Protein AF-A0A973NKB0-F1 (afdb_monomer_lite)

Sequence (74 aa):
MKLDTHECPFGLLAKRMLDDAGIAVDEKLLTTREQVDAFMAEHNVSTTPQVFMDGKRIGGSEELARYLEGVSQD
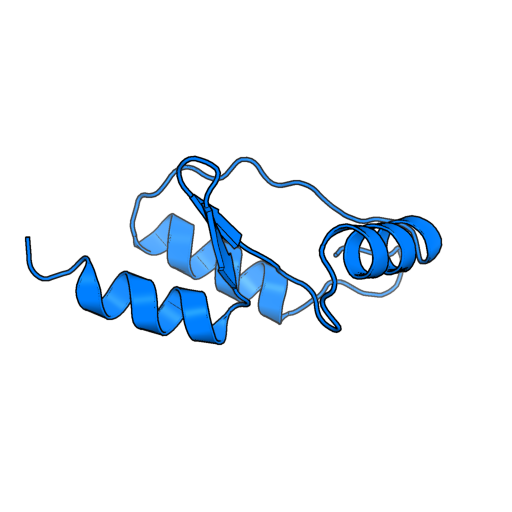
Radius of gyration: 12.63 Å; chains: 1; bounding box: 23×24×36 Å

Foldseek 3Di:
DAEPVDDDPQQVLQVVVCVVVVHDDDDDDDHDPCSVVVVCVVVVHDDDDWDDDPNHTQGTSVSSVVVSVVVVPD

Secondary structure (DSSP, 8-state):
-EETTEE-HHHHHHHHHHHHTT---------SHHHHHHHHHHTT-SSS--EEETTEEEESHHHHHHHHHHHTT-

Structure (mmCIF, N/CA/C/O backbone):
data_AF-A0A973NKB0-F1
#
_entry.id   AF-A0A973NKB0-F1
#
loop_
_atom_site.group_PDB
_atom_site.id
_atom_site.type_symbol
_atom_site.label_atom_id
_atom_site.label_alt_id
_atom_site.label_comp_id
_atom_site.label_asym_id
_atom_site.label_entity_id
_atom_site.label_seq_id
_atom_site.pdbx_PDB_ins_code
_atom_site.Cartn_x
_atom_site.Cartn_y
_atom_site.Cartn_z
_atom_site.occupancy
_atom_site.B_iso_or_equiv
_atom_site.auth_seq_id
_atom_site.auth_comp_id
_atom_site.auth_asym_id
_atom_site.auth_atom_id
_atom_site.pdbx_PDB_model_num
ATOM 1 N N . MET A 1 1 ? 2.598 -4.787 -3.995 1.00 86.38 1 MET A N 1
ATOM 2 C CA . MET A 1 1 ? 3.076 -5.198 -5.336 1.00 86.38 1 MET A CA 1
ATOM 3 C C . MET A 1 1 ? 3.212 -6.709 -5.381 1.00 86.38 1 MET A C 1
ATOM 5 O O . MET A 1 1 ? 3.601 -7.298 -4.373 1.00 86.38 1 MET A O 1
ATOM 9 N N . LYS A 1 2 ? 2.894 -7.306 -6.527 1.00 93.38 2 LYS A N 1
ATOM 10 C CA . LYS A 1 2 ? 3.043 -8.737 -6.792 1.00 93.38 2 LYS A CA 1
ATOM 11 C C . LYS A 1 2 ? 3.574 -8.904 -8.209 1.00 93.38 2 LYS A C 1
ATOM 13 O O . LYS A 1 2 ? 2.804 -8.936 -9.160 1.00 93.38 2 LYS A O 1
ATOM 18 N N . LEU A 1 3 ? 4.893 -8.924 -8.325 1.00 91.81 3 LEU A N 1
ATOM 19 C CA . LEU A 1 3 ? 5.593 -9.256 -9.559 1.00 91.81 3 LEU A CA 1
ATOM 20 C C . LEU A 1 3 ? 5.690 -10.781 -9.680 1.00 91.81 3 LEU A C 1
ATOM 22 O O . LEU A 1 3 ? 5.630 -11.483 -8.668 1.00 91.81 3 LEU A O 1
ATOM 26 N N . ASP A 1 4 ? 5.939 -11.284 -10.887 1.00 88.06 4 ASP A N 1
ATOM 27 C CA . ASP A 1 4 ? 6.022 -12.726 -11.172 1.00 88.06 4 ASP A CA 1
ATOM 28 C C . ASP A 1 4 ? 6.976 -13.491 -10.240 1.00 88.06 4 ASP A C 1
ATOM 30 O O . ASP A 1 4 ? 6.713 -14.632 -9.868 1.00 88.06 4 ASP A O 1
ATOM 34 N N . THR A 1 5 ? 8.076 -12.856 -9.824 1.00 88.56 5 THR A N 1
ATOM 35 C CA . THR A 1 5 ? 9.098 -13.462 -8.956 1.00 88.56 5 THR A CA 1
ATOM 36 C C . THR A 1 5 ? 9.157 -12.852 -7.555 1.00 88.56 5 THR A C 1
ATOM 38 O O . THR A 1 5 ? 10.056 -13.188 -6.784 1.00 88.56 5 THR A O 1
ATOM 41 N N . HIS A 1 6 ? 8.274 -11.905 -7.223 1.00 91.38 6 HIS A N 1
ATOM 42 C CA . HIS A 1 6 ? 8.345 -11.177 -5.958 1.00 91.38 6 HIS A CA 1
ATOM 43 C C . HIS A 1 6 ? 6.979 -10.671 -5.495 1.00 91.38 6 HIS A C 1
ATOM 45 O O . HIS A 1 6 ? 6.372 -9.799 -6.117 1.00 91.38 6 HIS A O 1
ATOM 51 N N . GLU A 1 7 ? 6.549 -11.137 -4.328 1.00 94.19 7 GLU A N 1
ATOM 52 C CA . GLU A 1 7 ? 5.417 -10.575 -3.600 1.00 94.19 7 GLU A CA 1
ATOM 53 C C . GLU A 1 7 ? 5.935 -9.740 -2.430 1.00 94.19 7 GLU A C 1
ATOM 55 O O . GLU A 1 7 ? 6.801 -10.176 -1.671 1.00 94.19 7 GLU A O 1
ATOM 60 N N . CYS A 1 8 ? 5.435 -8.512 -2.300 1.00 93.56 8 CYS A N 1
ATOM 61 C CA . CYS A 1 8 ? 5.910 -7.603 -1.267 1.00 93.56 8 CYS A CA 1
ATOM 62 C C . CYS A 1 8 ? 5.384 -8.030 0.114 1.00 93.56 8 CYS A C 1
ATOM 64 O O . CYS A 1 8 ? 4.170 -7.966 0.339 1.00 93.56 8 CYS A O 1
ATOM 66 N N . PRO A 1 9 ? 6.268 -8.375 1.069 1.00 96.25 9 PRO A N 1
ATOM 67 C CA . PRO A 1 9 ? 5.847 -8.828 2.393 1.00 96.25 9 PRO A CA 1
ATOM 68 C C . PRO A 1 9 ? 5.102 -7.736 3.171 1.00 96.25 9 PRO A C 1
ATOM 70 O O . PRO A 1 9 ? 4.132 -8.024 3.866 1.00 96.25 9 PRO A O 1
ATOM 73 N N . PHE A 1 10 ? 5.486 -6.467 3.002 1.00 97.00 10 PHE A N 1
ATOM 74 C CA . PHE A 1 10 ? 4.811 -5.341 3.651 1.00 97.00 10 PHE A CA 1
ATOM 75 C C . PHE A 1 10 ? 3.403 -5.100 3.098 1.00 97.00 10 PHE A C 1
ATOM 77 O O . PHE A 1 10 ? 2.528 -4.661 3.837 1.00 97.00 10 PHE A O 1
ATOM 84 N N . GLY A 1 11 ? 3.161 -5.422 1.821 1.00 96.31 11 GLY A N 1
ATOM 85 C CA . GLY A 1 11 ? 1.824 -5.378 1.224 1.00 96.31 11 GLY A CA 1
ATOM 86 C C . GLY A 1 11 ? 0.890 -6.413 1.844 1.00 96.31 11 GLY A C 1
ATOM 87 O O . GLY A 1 11 ? -0.229 -6.077 2.221 1.00 96.31 11 GLY A O 1
ATOM 88 N N . LEU A 1 12 ? 1.383 -7.643 2.022 1.00 96.81 12 LEU A N 1
ATOM 89 C CA . LEU A 1 12 ? 0.648 -8.704 2.714 1.00 96.81 12 LEU A CA 1
ATOM 90 C C . LEU A 1 12 ? 0.373 -8.339 4.178 1.00 96.81 12 LEU A C 1
ATOM 92 O O . LEU A 1 12 ? -0.739 -8.542 4.657 1.00 96.81 12 LEU A O 1
ATOM 96 N N . LEU A 1 13 ? 1.359 -7.758 4.868 1.00 96.69 13 LEU A N 1
ATOM 97 C CA . LEU A 1 13 ? 1.197 -7.286 6.242 1.00 96.69 13 LEU A CA 1
ATOM 98 C C . LEU A 1 13 ? 0.143 -6.174 6.344 1.00 96.69 13 LEU A C 1
ATOM 100 O O . LEU A 1 13 ? -0.730 -6.246 7.199 1.00 96.69 13 LEU A O 1
ATOM 104 N N . ALA A 1 14 ? 0.188 -5.171 5.462 1.00 97.50 14 ALA A N 1
ATOM 105 C CA . ALA A 1 14 ? -0.800 -4.091 5.430 1.00 97.50 14 ALA A CA 1
ATOM 106 C C . ALA A 1 14 ? -2.221 -4.617 5.195 1.00 97.50 14 ALA A C 1
ATOM 108 O O . ALA A 1 14 ? -3.141 -4.235 5.915 1.00 97.50 14 ALA A O 1
ATOM 109 N N . LYS A 1 15 ? -2.386 -5.540 4.240 1.00 96.44 15 LYS A N 1
ATOM 110 C CA . LYS A 1 15 ? -3.666 -6.209 3.986 1.00 96.44 15 LYS A CA 1
ATOM 111 C C . LYS A 1 15 ? -4.156 -6.957 5.224 1.00 96.44 15 LYS A C 1
ATOM 113 O O . LYS A 1 15 ? -5.291 -6.762 5.637 1.00 96.44 15 LYS A O 1
ATOM 118 N N . ARG A 1 16 ? -3.274 -7.729 5.866 1.00 96.75 16 ARG A N 1
ATOM 119 C CA . ARG A 1 16 ? -3.603 -8.463 7.090 1.00 96.75 16 ARG A CA 1
ATOM 120 C C . ARG A 1 16 ? -4.054 -7.542 8.225 1.00 96.75 16 ARG A C 1
ATOM 122 O O . ARG A 1 16 ? -5.035 -7.860 8.880 1.00 96.75 16 ARG A O 1
ATOM 129 N N . MET A 1 17 ? -3.370 -6.418 8.442 1.00 97.12 17 MET A N 1
ATOM 130 C CA . MET A 1 17 ? -3.746 -5.454 9.484 1.00 97.12 17 MET A CA 1
ATOM 131 C C . MET A 1 17 ? -5.141 -4.859 9.247 1.00 97.12 17 MET A C 1
ATOM 133 O O . MET A 1 17 ? -5.903 -4.700 10.194 1.00 97.12 17 MET A O 1
ATOM 137 N N . LEU A 1 18 ? -5.485 -4.555 7.993 1.00 96.50 18 LEU A N 1
ATOM 138 C CA . LEU A 1 18 ? -6.815 -4.057 7.631 1.00 96.50 18 LEU A CA 1
ATOM 139 C C . LEU A 1 18 ? -7.892 -5.140 7.796 1.00 96.50 18 LEU A C 1
ATOM 141 O O . LEU A 1 18 ? -8.948 -4.857 8.359 1.00 96.50 18 LEU A O 1
ATOM 145 N N . ASP A 1 19 ? -7.596 -6.376 7.383 1.00 95.94 19 ASP A N 1
ATOM 146 C CA . ASP A 1 19 ? -8.489 -7.525 7.563 1.00 95.94 19 ASP A CA 1
ATOM 147 C C . ASP A 1 19 ? -8.755 -7.799 9.058 1.00 95.94 19 ASP A C 1
ATOM 149 O O . ASP A 1 19 ? -9.906 -7.967 9.459 1.00 95.94 19 ASP A O 1
ATOM 153 N N . ASP A 1 20 ? -7.709 -7.795 9.897 1.00 95.94 20 ASP A N 1
ATOM 154 C CA . ASP A 1 20 ? -7.818 -7.987 11.353 1.00 95.94 20 ASP A CA 1
ATOM 155 C C . ASP A 1 20 ? -8.609 -6.849 12.028 1.00 95.94 20 ASP A C 1
ATOM 157 O O . ASP A 1 20 ? -9.310 -7.085 13.013 1.00 95.94 20 ASP A O 1
ATOM 161 N N . ALA A 1 21 ? -8.547 -5.632 11.479 1.00 94.94 21 ALA A N 1
ATOM 162 C CA . ALA A 1 21 ? -9.349 -4.489 11.917 1.00 94.94 21 ALA A CA 1
ATOM 163 C C . ALA A 1 21 ? -10.799 -4.510 11.383 1.00 94.94 21 ALA A C 1
ATOM 165 O O . ALA A 1 21 ? -11.585 -3.621 11.710 1.00 94.94 21 ALA A O 1
ATOM 166 N N . GLY A 1 22 ? -11.171 -5.493 10.553 1.00 96.00 22 GLY A N 1
ATOM 167 C CA . GLY A 1 22 ? -12.501 -5.586 9.944 1.00 96.00 22 GLY A CA 1
ATOM 168 C C . GLY A 1 22 ? -12.772 -4.529 8.866 1.00 96.00 22 GLY A C 1
ATOM 169 O O . GLY A 1 22 ? -13.930 -4.250 8.555 1.00 96.00 22 GLY A O 1
ATOM 170 N N . ILE A 1 23 ? -11.723 -3.931 8.297 1.00 95.25 23 ILE A N 1
ATOM 171 C CA . ILE A 1 23 ? -11.817 -2.874 7.288 1.00 95.25 23 ILE A CA 1
ATOM 172 C C . ILE A 1 23 ? -11.768 -3.506 5.896 1.00 95.25 23 ILE A C 1
ATOM 174 O O . ILE A 1 23 ? -10.799 -4.168 5.535 1.00 95.25 23 ILE A O 1
ATOM 178 N N . ALA A 1 24 ? -12.802 -3.275 5.083 1.00 94.31 24 ALA A N 1
ATOM 179 C CA . ALA A 1 24 ? -12.834 -3.766 3.709 1.00 94.31 24 ALA A CA 1
ATOM 180 C C . ALA A 1 24 ? -11.783 -3.059 2.834 1.00 94.31 24 ALA A C 1
ATOM 182 O O . ALA A 1 24 ? -11.689 -1.831 2.829 1.00 94.31 24 ALA A O 1
ATOM 183 N N . VAL A 1 25 ? -11.029 -3.837 2.053 1.00 94.19 25 VAL A N 1
ATOM 184 C CA . VAL A 1 25 ? -9.934 -3.336 1.209 1.00 94.19 25 VAL A CA 1
ATOM 185 C C . VAL A 1 25 ? -10.239 -3.563 -0.270 1.00 94.19 25 VAL A C 1
ATOM 187 O O . VAL A 1 25 ? -10.507 -4.687 -0.690 1.00 94.19 25 VAL A O 1
ATOM 190 N N . ASP A 1 26 ? -10.128 -2.507 -1.077 1.00 95.50 26 ASP A N 1
ATOM 191 C CA . ASP A 1 26 ? -10.021 -2.613 -2.536 1.00 95.50 26 ASP A CA 1
ATOM 192 C C . ASP A 1 26 ? -8.538 -2.692 -2.927 1.00 95.50 26 ASP A C 1
ATOM 194 O O . ASP A 1 26 ? -7.816 -1.693 -2.955 1.00 95.50 26 ASP A O 1
ATOM 198 N N . GLU A 1 27 ? -8.055 -3.908 -3.173 1.00 93.56 27 GLU A N 1
ATOM 199 C CA . GLU A 1 27 ? -6.646 -4.162 -3.466 1.00 93.56 27 GLU A CA 1
ATOM 200 C C . GLU A 1 27 ? -6.287 -3.781 -4.913 1.00 93.56 27 GLU A C 1
ATOM 202 O O . GLU A 1 27 ? -6.755 -4.389 -5.878 1.00 93.56 27 GLU A O 1
ATOM 207 N N . LYS A 1 28 ? -5.380 -2.807 -5.077 1.00 95.50 28 LYS A N 1
ATOM 208 C CA . LYS A 1 28 ? -4.784 -2.445 -6.374 1.00 95.50 28 LYS A CA 1
ATOM 209 C C . LYS A 1 28 ? -3.379 -3.031 -6.505 1.00 95.50 28 LYS A C 1
ATOM 211 O O . LYS A 1 28 ? -2.402 -2.483 -5.994 1.00 95.50 28 LYS A O 1
ATOM 216 N N . LEU A 1 29 ? -3.270 -4.169 -7.190 1.00 95.75 29 LEU A N 1
ATOM 217 C CA . LEU A 1 29 ? -1.985 -4.829 -7.417 1.00 95.75 29 LEU A CA 1
ATOM 218 C C . LEU A 1 29 ? -1.178 -4.135 -8.520 1.00 95.75 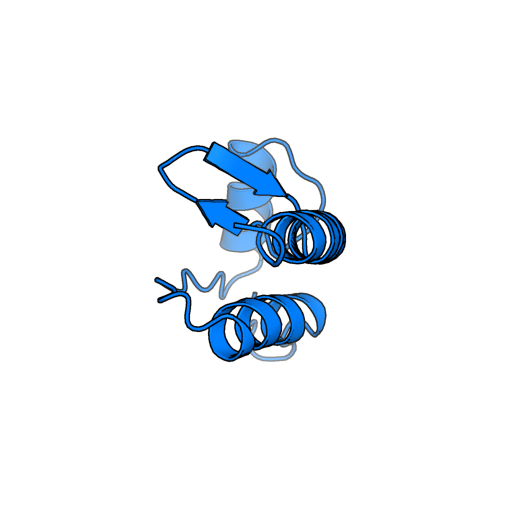29 LEU A C 1
ATOM 220 O O . LEU A 1 29 ? -1.621 -4.010 -9.656 1.00 95.75 29 LEU A O 1
ATOM 224 N N . LEU A 1 30 ? 0.054 -3.763 -8.177 1.00 96.75 30 LEU A N 1
ATOM 225 C CA . LEU A 1 30 ? 1.100 -3.403 -9.134 1.00 96.75 30 LEU A CA 1
ATOM 226 C C . LEU A 1 30 ? 1.867 -4.681 -9.486 1.00 96.75 30 LEU A C 1
ATOM 228 O O . LEU A 1 30 ? 2.460 -5.307 -8.597 1.00 96.75 30 LEU A O 1
ATOM 232 N N . THR A 1 31 ? 1.797 -5.073 -10.754 1.00 96.50 31 THR A N 1
ATOM 233 C CA . THR A 1 31 ? 2.243 -6.378 -11.274 1.00 96.50 31 THR A CA 1
ATOM 234 C C . THR A 1 31 ? 3.453 -6.295 -12.198 1.00 96.50 31 THR A C 1
ATOM 236 O O . THR A 1 31 ? 4.128 -7.298 -12.406 1.00 96.50 31 THR A O 1
ATOM 239 N N . THR A 1 32 ? 3.790 -5.097 -12.682 1.00 96.50 32 THR A N 1
ATOM 240 C CA . THR A 1 32 ? 5.013 -4.849 -13.458 1.00 96.50 32 THR A CA 1
ATOM 241 C C . THR A 1 32 ? 5.901 -3.812 -12.783 1.00 96.50 32 THR A C 1
ATOM 243 O O . THR A 1 32 ? 5.457 -3.050 -11.917 1.00 96.50 32 THR A O 1
ATOM 246 N N . ARG A 1 33 ? 7.175 -3.764 -13.185 1.00 95.19 33 ARG A N 1
ATOM 247 C CA . ARG A 1 33 ? 8.116 -2.770 -12.666 1.00 95.19 33 ARG A CA 1
ATOM 248 C C . ARG A 1 33 ? 7.696 -1.351 -13.048 1.00 95.19 33 ARG A C 1
ATOM 250 O O . ARG A 1 33 ? 7.736 -0.463 -12.207 1.00 95.19 33 ARG A O 1
ATOM 257 N N . GLU A 1 34 ? 7.218 -1.168 -14.272 1.00 97.38 34 GLU A N 1
ATOM 258 C CA . GLU A 1 34 ? 6.741 0.110 -14.797 1.00 97.38 34 GLU A CA 1
ATOM 259 C C . GLU A 1 34 ? 5.527 0.611 -14.014 1.00 97.38 34 GLU A C 1
ATOM 261 O O . GLU A 1 34 ? 5.461 1.792 -13.697 1.00 97.38 34 GLU A O 1
ATOM 266 N N . GLN A 1 35 ? 4.591 -0.274 -13.647 1.00 97.50 35 GLN A N 1
ATOM 267 C CA . GLN A 1 35 ? 3.458 0.092 -12.790 1.00 97.50 35 GLN A CA 1
ATOM 268 C C . GLN A 1 35 ? 3.923 0.541 -11.403 1.00 97.50 35 GLN A C 1
ATOM 270 O O . GLN A 1 35 ? 3.388 1.501 -10.856 1.00 97.50 35 GLN A O 1
ATOM 275 N N . VAL A 1 36 ? 4.920 -0.146 -10.837 1.00 96.44 36 VAL A N 1
ATOM 276 C CA . VAL A 1 36 ? 5.514 0.214 -9.544 1.00 96.44 36 VAL A CA 1
ATOM 277 C C . VAL A 1 36 ? 6.177 1.587 -9.618 1.00 96.44 36 VAL A C 1
ATOM 279 O O . VAL A 1 36 ? 5.873 2.448 -8.795 1.00 96.44 36 VAL A O 1
ATOM 282 N N . ASP A 1 37 ? 7.021 1.820 -10.621 1.00 97.19 37 ASP A N 1
ATOM 283 C CA . ASP A 1 37 ? 7.727 3.090 -10.794 1.00 97.19 37 ASP A CA 1
ATOM 284 C C . ASP A 1 37 ? 6.757 4.245 -11.117 1.00 97.19 37 ASP A C 1
ATOM 286 O O . ASP A 1 37 ? 6.879 5.323 -10.534 1.00 97.19 37 ASP A O 1
ATOM 290 N N . ALA A 1 38 ? 5.751 4.020 -11.971 1.00 98.06 38 ALA A N 1
ATOM 291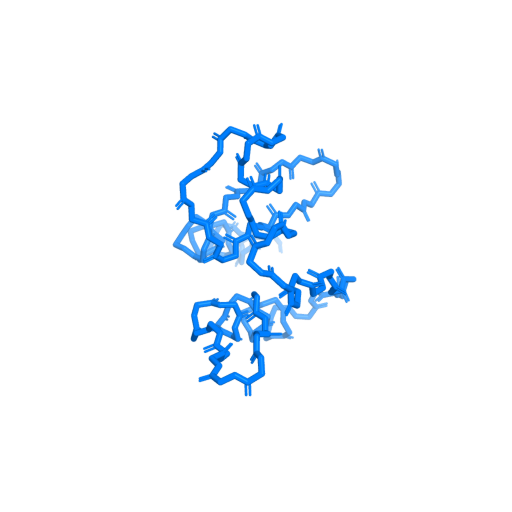 C CA . ALA A 1 38 ? 4.725 5.012 -12.294 1.00 98.06 38 ALA A CA 1
ATOM 292 C C . ALA A 1 38 ? 3.894 5.397 -11.064 1.00 98.06 38 ALA A C 1
ATOM 294 O O . ALA A 1 38 ? 3.715 6.582 -10.797 1.00 98.06 38 ALA A O 1
ATOM 295 N N . PHE A 1 39 ? 3.455 4.413 -10.274 1.00 97.56 39 PHE A N 1
ATOM 296 C CA . PHE A 1 39 ? 2.717 4.651 -9.035 1.00 97.56 39 PHE A CA 1
ATOM 297 C C . PHE A 1 39 ? 3.546 5.449 -8.020 1.00 97.56 39 PHE A C 1
ATOM 299 O O . PHE A 1 39 ? 3.057 6.396 -7.401 1.00 97.56 39 PHE A O 1
ATOM 306 N N . MET A 1 40 ? 4.820 5.080 -7.856 1.00 97.12 40 MET A N 1
ATOM 307 C CA . MET A 1 40 ? 5.742 5.783 -6.965 1.00 97.12 40 MET A CA 1
ATOM 308 C C . MET A 1 40 ? 5.952 7.240 -7.400 1.00 97.12 40 MET A C 1
ATOM 310 O O . MET A 1 40 ? 5.905 8.138 -6.558 1.00 97.12 40 MET A O 1
ATOM 314 N N . ALA A 1 41 ? 6.109 7.488 -8.703 1.00 98.19 41 ALA A N 1
ATOM 315 C CA . ALA A 1 41 ? 6.238 8.834 -9.253 1.00 98.19 41 ALA A CA 1
ATOM 316 C C . ALA A 1 41 ? 4.947 9.658 -9.101 1.00 98.19 41 ALA A C 1
ATOM 318 O O . ALA A 1 41 ? 5.005 10.794 -8.634 1.00 98.19 41 ALA A O 1
ATOM 319 N N . GLU A 1 42 ? 3.789 9.085 -9.444 1.00 97.50 42 GLU A N 1
ATOM 320 C CA . GLU A 1 42 ? 2.480 9.748 -9.370 1.00 97.50 42 GLU A CA 1
ATOM 321 C C . GLU A 1 42 ? 2.155 10.210 -7.947 1.00 97.50 42 GLU A C 1
ATOM 323 O O . GLU A 1 42 ? 1.724 11.343 -7.731 1.00 97.50 42 GLU A O 1
ATOM 328 N N . HIS A 1 43 ? 2.406 9.355 -6.956 1.00 96.50 43 HIS A N 1
ATOM 329 C CA . HIS A 1 43 ? 2.118 9.665 -5.558 1.00 96.50 43 HIS A CA 1
ATOM 330 C C . HIS A 1 43 ? 3.299 10.294 -4.809 1.00 96.50 43 HIS A C 1
ATOM 332 O O . HIS A 1 43 ? 3.169 10.585 -3.616 1.00 96.50 43 HIS A O 1
ATOM 338 N N . ASN A 1 44 ? 4.433 10.520 -5.481 1.00 97.31 44 ASN A N 1
ATOM 339 C CA . ASN A 1 44 ? 5.669 11.029 -4.889 1.00 97.31 44 ASN A CA 1
ATOM 340 C C . ASN A 1 44 ? 6.073 10.247 -3.620 1.00 97.31 44 ASN A C 1
ATOM 342 O O . ASN A 1 44 ? 6.215 10.807 -2.529 1.00 97.31 4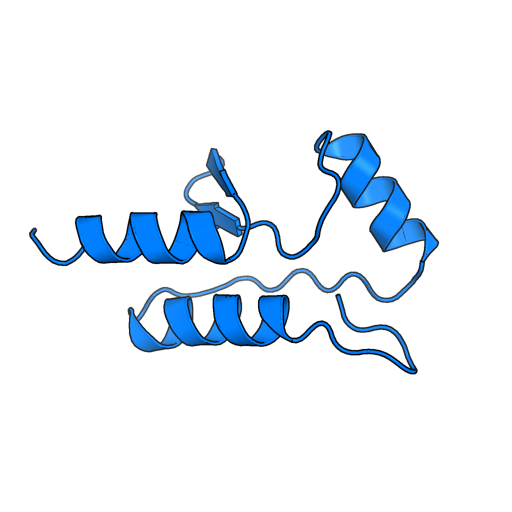4 ASN A O 1
ATOM 346 N N . VAL A 1 45 ? 6.184 8.924 -3.758 1.00 96.69 45 VAL A N 1
ATOM 347 C CA . VAL A 1 45 ? 6.608 7.986 -2.706 1.00 96.69 45 VAL A CA 1
ATOM 348 C C . VAL A 1 45 ? 7.762 7.125 -3.203 1.00 96.69 45 VAL A C 1
ATOM 350 O O . VAL A 1 45 ? 7.920 6.916 -4.398 1.00 96.69 45 VAL A O 1
ATOM 353 N N . SER A 1 46 ? 8.557 6.585 -2.284 1.00 95.75 46 SER A N 1
ATOM 354 C CA . SER A 1 46 ? 9.692 5.710 -2.607 1.00 95.75 46 SER A CA 1
ATOM 355 C C . SER A 1 46 ? 9.432 4.229 -2.323 1.00 95.75 46 SER A C 1
ATOM 357 O O . SER A 1 46 ? 10.288 3.393 -2.609 1.00 95.75 46 SER A O 1
ATOM 359 N N . THR A 1 47 ? 8.283 3.888 -1.734 1.00 95.00 47 THR A N 1
ATOM 360 C CA . THR A 1 47 ? 7.977 2.529 -1.278 1.00 95.00 47 THR A CA 1
ATOM 361 C C . THR A 1 47 ? 6.532 2.140 -1.567 1.00 95.00 47 THR A C 1
ATOM 363 O O . THR A 1 47 ? 5.627 2.974 -1.641 1.00 95.00 47 THR A O 1
ATOM 366 N N . THR A 1 48 ? 6.309 0.833 -1.696 1.00 95.31 48 THR A N 1
ATOM 367 C CA . THR A 1 48 ? 4.979 0.217 -1.639 1.00 95.31 48 THR A CA 1
ATOM 368 C C . THR A 1 48 ? 4.968 -0.806 -0.495 1.00 95.31 48 THR A C 1
ATOM 370 O O . THR A 1 48 ? 6.034 -1.340 -0.173 1.00 95.31 48 THR A O 1
ATOM 373 N N . PRO A 1 49 ? 3.815 -1.101 0.134 1.00 97.31 49 PRO A N 1
ATOM 374 C CA . PRO A 1 49 ? 2.464 -0.614 -0.170 1.00 97.31 49 PRO A CA 1
ATOM 375 C C . PRO A 1 49 ? 2.256 0.865 0.185 1.00 97.31 49 PRO A C 1
ATOM 377 O O . PRO A 1 49 ? 3.038 1.442 0.930 1.00 97.31 49 PRO A O 1
ATOM 380 N N . GLN A 1 50 ? 1.181 1.452 -0.340 1.00 98.31 50 GLN A N 1
ATOM 381 C CA . GLN A 1 50 ? 0.616 2.709 0.148 1.00 98.31 50 GLN A CA 1
ATOM 382 C C . GLN A 1 50 ? -0.873 2.493 0.396 1.00 98.31 50 GLN A C 1
ATOM 384 O O . GLN A 1 50 ? -1.558 1.916 -0.450 1.00 98.31 50 GLN A O 1
ATOM 389 N N . VAL A 1 51 ? -1.360 2.944 1.546 1.00 97.88 51 VAL A N 1
ATOM 390 C CA . VAL A 1 51 ? -2.752 2.794 1.967 1.00 97.88 51 VAL A CA 1
ATOM 391 C C . VAL A 1 51 ? -3.445 4.144 1.920 1.00 97.88 51 VAL A C 1
ATOM 393 O O . VAL A 1 51 ? -2.906 5.164 2.361 1.00 97.88 51 VAL A O 1
ATOM 396 N N . PHE A 1 52 ? -4.658 4.132 1.382 1.00 97.12 52 PHE A N 1
ATOM 397 C CA . PHE A 1 52 ? -5.533 5.287 1.291 1.00 97.12 52 PHE A CA 1
ATOM 398 C C . PHE A 1 52 ? -6.867 4.938 1.945 1.00 97.12 52 PHE A C 1
ATOM 400 O O . PHE A 1 52 ? -7.367 3.830 1.769 1.00 97.12 52 PHE A O 1
ATOM 407 N N . MET A 1 53 ? -7.440 5.887 2.677 1.00 95.12 53 MET A N 1
ATOM 408 C CA . MET A 1 53 ? -8.745 5.764 3.322 1.00 95.12 53 MET A CA 1
ATOM 409 C C . MET A 1 53 ? -9.509 7.066 3.099 1.00 95.12 53 MET A C 1
ATOM 411 O O . MET A 1 53 ? -8.948 8.147 3.281 1.00 95.12 53 MET A O 1
ATOM 415 N N . ASP A 1 54 ? -10.746 6.972 2.610 1.00 92.38 54 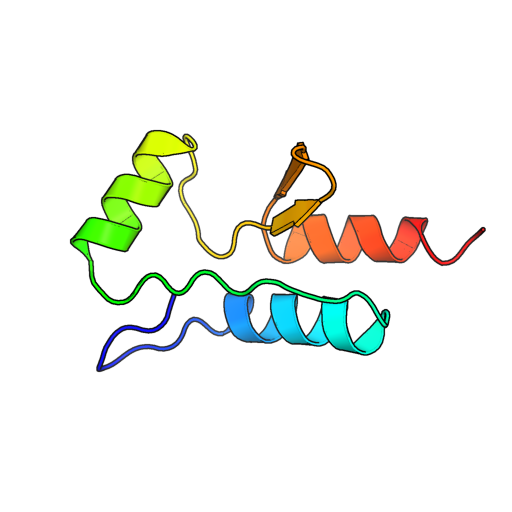ASP A N 1
ATOM 416 C CA . ASP A 1 54 ? -11.592 8.126 2.266 1.00 92.38 54 ASP A CA 1
ATOM 417 C C . ASP A 1 54 ? -10.885 9.180 1.391 1.00 92.38 54 ASP A C 1
ATOM 419 O O . ASP A 1 54 ? -10.972 10.389 1.610 1.00 92.38 54 ASP A O 1
ATOM 423 N N . GLY A 1 55 ? -10.112 8.709 0.405 1.00 93.50 55 GLY A N 1
ATOM 424 C CA . GLY A 1 55 ? -9.346 9.558 -0.514 1.00 93.50 55 GLY A CA 1
ATOM 425 C C . GLY A 1 55 ? -8.098 10.214 0.092 1.00 93.50 55 GLY A C 1
ATOM 426 O O . GLY A 1 55 ?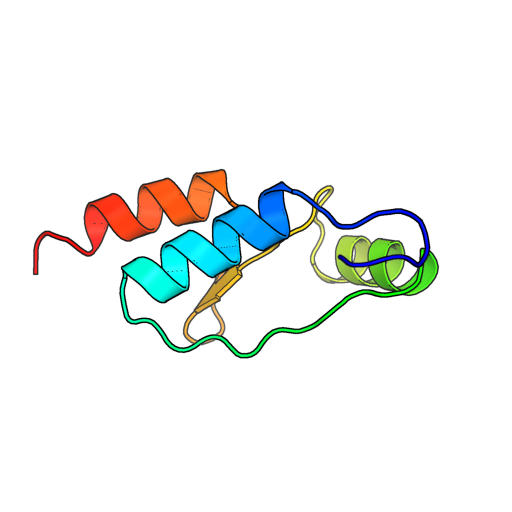 -7.391 10.935 -0.610 1.00 93.50 55 GLY A O 1
ATOM 427 N N . LYS A 1 56 ? -7.784 9.962 1.368 1.00 95.50 56 LYS A N 1
ATOM 428 C CA . LYS A 1 56 ? -6.586 10.473 2.045 1.00 95.50 56 LYS A CA 1
ATOM 429 C C . LYS A 1 56 ? -5.517 9.394 2.133 1.00 95.50 56 LYS A C 1
ATOM 431 O O . LYS A 1 56 ? -5.806 8.248 2.463 1.00 95.50 56 LYS A O 1
ATOM 436 N N . ARG A 1 57 ? -4.261 9.765 1.873 1.00 96.88 57 ARG A N 1
ATOM 437 C CA . ARG A 1 57 ? -3.118 8.861 2.043 1.00 96.88 57 ARG A CA 1
ATOM 438 C C . ARG A 1 57 ? -2.790 8.705 3.527 1.00 96.88 57 ARG A C 1
ATOM 440 O O . ARG A 1 57 ? -2.463 9.695 4.174 1.00 96.88 57 ARG A O 1
ATOM 447 N N . ILE A 1 58 ? -2.824 7.470 4.019 1.00 97.38 58 ILE A N 1
ATOM 448 C CA . ILE A 1 58 ? -2.362 7.100 5.363 1.00 97.38 58 ILE A CA 1
ATOM 449 C C . ILE A 1 58 ? -0.841 6.908 5.356 1.00 97.38 58 ILE A C 1
ATOM 451 O O . ILE A 1 58 ? -0.152 7.457 6.209 1.00 97.38 58 ILE A O 1
ATOM 455 N N . GLY A 1 59 ? -0.310 6.203 4.352 1.00 97.19 59 GLY A N 1
ATOM 456 C CA . GLY A 1 59 ? 1.127 5.958 4.190 1.00 97.19 59 GLY A CA 1
ATOM 457 C C . GLY A 1 59 ? 1.446 4.487 3.939 1.00 97.19 59 GLY A C 1
ATOM 458 O O . GLY A 1 59 ? 0.625 3.764 3.372 1.00 97.19 59 GLY A O 1
ATOM 459 N N . GLY A 1 60 ? 2.644 4.055 4.335 1.00 97.06 60 GLY A N 1
ATOM 460 C CA . GLY A 1 60 ? 3.080 2.667 4.222 1.00 97.06 60 GLY A CA 1
ATOM 461 C C . GLY A 1 60 ? 2.504 1.775 5.323 1.00 97.06 60 GLY A C 1
ATOM 462 O O . GLY A 1 60 ? 1.589 2.150 6.056 1.00 97.06 60 GLY A O 1
ATOM 463 N N . SER A 1 61 ? 3.054 0.567 5.460 1.00 96.56 61 SER A N 1
ATOM 464 C CA . SER A 1 61 ? 2.619 -0.379 6.497 1.00 96.56 61 SER A CA 1
ATOM 465 C C . SER A 1 61 ? 2.852 0.146 7.918 1.00 96.56 61 SER A C 1
ATOM 467 O O . SER A 1 61 ? 2.051 -0.128 8.803 1.00 96.56 61 SER A O 1
ATOM 469 N N . GLU A 1 62 ? 3.923 0.907 8.149 1.00 96.38 62 GLU A N 1
ATOM 470 C CA . GLU A 1 62 ? 4.243 1.444 9.477 1.00 96.38 62 GLU A CA 1
ATOM 471 C C . GLU A 1 62 ? 3.292 2.576 9.882 1.00 96.38 62 GLU A C 1
ATOM 473 O O . GLU A 1 62 ? 2.818 2.613 11.016 1.00 96.38 62 GLU A O 1
ATOM 478 N N . GLU A 1 63 ? 2.981 3.495 8.964 1.00 97.62 63 GLU A N 1
ATOM 479 C CA . GLU A 1 63 ? 1.960 4.521 9.183 1.00 97.62 63 GLU A CA 1
ATOM 480 C C . GLU A 1 63 ? 0.579 3.905 9.394 1.00 97.62 63 GLU A C 1
ATOM 482 O O . GLU A 1 63 ? -0.148 4.358 10.275 1.00 97.62 63 GLU A O 1
ATOM 487 N N . LEU A 1 64 ? 0.232 2.860 8.633 1.00 97.31 64 LEU A N 1
ATOM 488 C CA . LEU A 1 64 ? -1.022 2.138 8.824 1.00 97.31 64 LEU A CA 1
ATOM 489 C C . LEU A 1 64 ? -1.106 1.518 10.226 1.00 97.31 64 LEU A C 1
ATOM 491 O O . LEU A 1 64 ? -2.134 1.659 10.880 1.00 97.31 64 LEU A O 1
ATOM 495 N N . ALA A 1 65 ? -0.041 0.869 10.705 1.00 96.62 65 ALA A N 1
ATOM 496 C CA . ALA A 1 65 ? -0.022 0.293 12.049 1.00 96.62 65 ALA A CA 1
ATOM 497 C C . ALA A 1 65 ? -0.304 1.363 13.119 1.00 96.62 65 ALA A C 1
ATOM 499 O O . ALA A 1 65 ? -1.215 1.200 13.927 1.00 96.62 65 ALA A O 1
ATOM 500 N N . ARG A 1 66 ? 0.395 2.508 13.047 1.00 96.56 66 ARG A N 1
ATOM 501 C CA . ARG A 1 66 ? 0.168 3.654 13.950 1.00 96.56 66 ARG A CA 1
ATOM 502 C C . ARG A 1 66 ? -1.251 4.212 13.854 1.00 96.56 66 ARG A C 1
ATOM 504 O O . ARG A 1 66 ? -1.820 4.630 14.856 1.00 96.56 66 ARG A O 1
ATOM 511 N N . TYR A 1 67 ? -1.818 4.246 12.650 1.00 95.06 67 TYR A N 1
ATOM 512 C CA . TYR A 1 67 ? -3.189 4.698 12.438 1.00 95.06 67 TYR A CA 1
ATOM 513 C C . TYR A 1 67 ? -4.199 3.782 13.147 1.00 95.06 67 TYR A C 1
ATOM 515 O O . TYR A 1 67 ? -5.067 4.274 13.863 1.00 95.06 67 TYR A O 1
ATOM 523 N N . LEU A 1 68 ? -4.060 2.460 13.011 1.00 94.44 68 LEU A N 1
ATOM 524 C CA . LEU A 1 68 ? -4.986 1.482 13.600 1.00 94.44 68 LEU A CA 1
ATOM 525 C C . LEU A 1 68 ? -4.900 1.402 15.133 1.00 94.44 68 LEU A C 1
ATOM 527 O O . LEU A 1 68 ? -5.920 1.179 15.789 1.00 94.44 68 LEU A O 1
ATOM 531 N N . GLU A 1 69 ? -3.724 1.650 15.717 1.00 91.88 69 GLU A N 1
ATOM 532 C CA . GLU A 1 69 ? -3.584 1.815 17.172 1.00 91.88 69 GLU A CA 1
ATOM 533 C C . GLU A 1 69 ? -4.468 2.958 17.702 1.00 91.88 69 GLU A C 1
ATOM 535 O O . GLU A 1 69 ? -5.057 2.834 18.774 1.00 91.88 69 GLU A O 1
ATOM 540 N N . GLY A 1 70 ? -4.616 4.044 16.933 1.00 82.31 70 GLY A N 1
ATOM 541 C CA . GLY A 1 70 ? -5.465 5.184 17.290 1.00 82.31 70 GLY A CA 1
ATOM 542 C C . GLY A 1 70 ? -6.968 4.958 17.082 1.00 82.31 70 GLY A C 1
ATOM 543 O O . GLY A 1 70 ? -7.762 5.564 17.791 1.00 82.31 70 GLY A O 1
ATOM 544 N N . VAL A 1 71 ? -7.365 4.080 16.152 1.00 64.62 71 VAL A N 1
ATOM 545 C CA . VAL A 1 71 ? -8.782 3.753 15.870 1.00 64.62 71 VAL A CA 1
ATOM 546 C C . VAL A 1 71 ? -9.384 2.836 16.943 1.00 64.62 71 VAL A C 1
ATOM 548 O O . VAL A 1 71 ? -10.593 2.809 17.136 1.00 64.62 71 VAL A O 1
ATOM 551 N N . SER A 1 72 ? -8.554 2.116 17.702 1.00 56.91 72 SER A N 1
ATOM 552 C CA . SER A 1 72 ? -8.996 1.162 18.732 1.00 56.91 72 SER A CA 1
ATOM 553 C C . SER A 1 72 ? -9.511 1.821 20.032 1.00 56.91 72 SER A C 1
ATOM 555 O O . SER A 1 72 ? -9.555 1.157 21.070 1.00 56.91 72 SER A O 1
ATOM 557 N N . GLN A 1 73 ? -9.834 3.120 20.025 1.00 42.75 73 GLN A N 1
ATOM 558 C CA . GLN A 1 73 ? -10.248 3.901 21.205 1.00 42.75 73 GLN A CA 1
ATOM 559 C C . GLN A 1 73 ? -11.594 4.638 21.054 1.00 42.75 73 GLN A C 1
ATOM 561 O O . GLN A 1 73 ? -11.941 5.397 21.958 1.00 42.75 73 GLN A O 1
ATOM 566 N N . ASP A 1 74 ? -12.355 4.392 19.982 1.00 40.47 74 ASP A N 1
ATOM 567 C CA . ASP A 1 74 ? -13.703 4.954 19.772 1.00 40.47 74 ASP A CA 1
ATOM 568 C C . ASP A 1 74 ? -14.811 3.886 19.843 1.00 40.47 74 ASP A C 1
ATOM 570 O O . ASP A 1 74 ? -14.613 2.769 19.308 1.00 40.47 74 ASP A O 1
#

pLDDT: mean 93.04, std 10.62, range [40.47, 98.31]